Protein AF-R7Y0G8-F1 (afdb_monomer)

Sequence (88 aa):
MSERGGIEIDYCPECRGVWLDRGELDKIIERSVTQPAPAAPAAPAAPAPSSYEHERDQRRMQQDQRYAQASQQPYRKKKESWLSEIFD

Structure (mmCIF, N/CA/C/O backbone):
data_AF-R7Y0G8-F1
#
_entry.id   AF-R7Y0G8-F1
#
loop_
_atom_site.group_PDB
_atom_site.id
_atom_site.type_symbol
_atom_site.label_atom_id
_atom_site.label_alt_id
_atom_site.label_comp_id
_atom_site.label_asym_id
_atom_site.label_entity_id
_atom_site.label_seq_id
_atom_site.pdbx_PDB_ins_code
_atom_site.Cartn_x
_atom_site.Cartn_y
_atom_site.Cartn_z
_atom_site.occupancy
_atom_site.B_iso_or_equiv
_atom_site.auth_seq_id
_atom_site.auth_comp_id
_atom_site.auth_asym_id
_atom_site.auth_atom_id
_atom_site.pdbx_PDB_model_num
ATOM 1 N N . MET A 1 1 ? 20.575 -14.209 -15.353 1.00 63.94 1 MET A N 1
ATOM 2 C CA . MET A 1 1 ? 19.581 -13.334 -15.998 1.00 63.94 1 MET A CA 1
ATOM 3 C C . MET A 1 1 ? 18.249 -14.053 -16.041 1.00 63.94 1 MET A C 1
ATOM 5 O O . MET A 1 1 ? 18.217 -15.224 -16.405 1.00 63.94 1 MET A O 1
ATOM 9 N N . SER A 1 2 ? 17.182 -13.419 -15.556 1.00 73.94 2 SER A N 1
ATOM 10 C CA . SER A 1 2 ? 15.822 -13.971 -15.642 1.00 73.94 2 SER A CA 1
ATOM 11 C C . SER A 1 2 ? 15.015 -13.130 -16.617 1.00 73.94 2 SER A C 1
ATOM 13 O O . SER A 1 2 ? 14.889 -11.931 -16.399 1.00 73.94 2 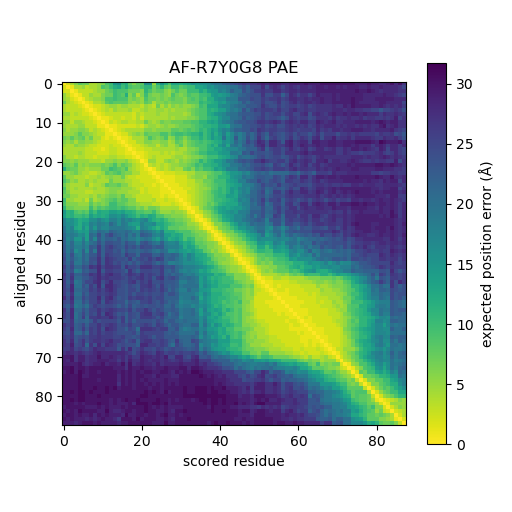SER A O 1
ATOM 15 N N . GLU A 1 3 ? 14.435 -13.744 -17.646 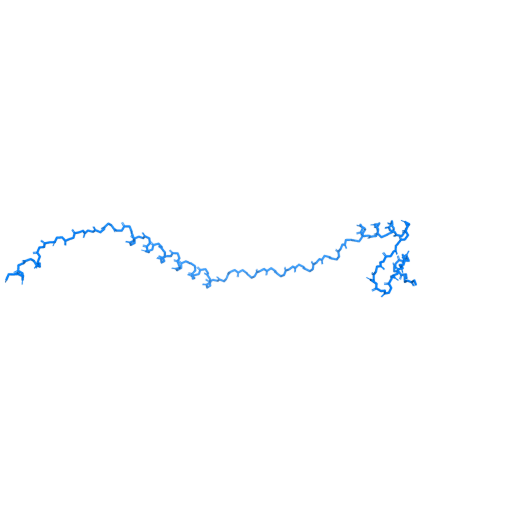1.00 77.50 3 GLU A N 1
ATOM 16 C CA . GLU A 1 3 ? 13.501 -13.049 -18.533 1.00 77.50 3 GLU A CA 1
ATOM 17 C C . GLU A 1 3 ? 12.065 -13.174 -18.009 1.00 77.50 3 GLU A C 1
ATOM 19 O O . GLU A 1 3 ? 11.610 -14.250 -17.608 1.00 77.50 3 GLU A O 1
ATOM 24 N N . ARG A 1 4 ? 11.326 -12.063 -17.982 1.00 75.44 4 ARG A N 1
ATOM 25 C CA . ARG A 1 4 ? 9.902 -12.058 -17.625 1.00 75.44 4 ARG A CA 1
ATOM 26 C C . ARG A 1 4 ? 9.128 -11.211 -18.619 1.00 75.44 4 ARG A C 1
ATOM 28 O O . ARG A 1 4 ? 9.152 -9.990 -18.561 1.00 75.44 4 ARG A O 1
ATOM 35 N N . GLY A 1 5 ? 8.418 -11.870 -19.533 1.00 72.62 5 GLY A N 1
ATOM 36 C CA . GLY A 1 5 ? 7.566 -11.181 -20.505 1.00 72.62 5 GLY A CA 1
ATOM 37 C C . GLY A 1 5 ? 8.330 -10.323 -21.523 1.00 72.62 5 GLY A C 1
ATOM 38 O O . GLY A 1 5 ? 7.795 -9.301 -21.942 1.00 72.62 5 GLY A O 1
ATOM 39 N N . GLY A 1 6 ? 9.547 -10.728 -21.914 1.00 80.19 6 GLY A N 1
ATOM 40 C CA . GLY A 1 6 ? 10.384 -10.010 -22.892 1.00 80.19 6 GLY A CA 1
ATOM 41 C C . GLY A 1 6 ? 11.227 -8.867 -22.309 1.00 80.19 6 GLY A C 1
ATOM 42 O O . GLY A 1 6 ? 11.667 -7.983 -23.053 1.00 80.19 6 GLY A O 1
ATOM 43 N N . ILE A 1 7 ? 11.401 -8.881 -20.985 1.00 82.69 7 ILE A N 1
ATOM 44 C CA . ILE A 1 7 ? 12.219 -7.959 -20.195 1.00 82.69 7 ILE A CA 1
ATOM 45 C C . ILE A 1 7 ? 13.293 -8.787 -19.486 1.00 82.69 7 ILE A C 1
ATOM 47 O O . ILE A 1 7 ? 12.948 -9.753 -18.793 1.00 82.69 7 ILE A O 1
ATOM 51 N N . GLU A 1 8 ? 14.559 -8.440 -19.685 1.00 84.81 8 GLU A N 1
ATOM 52 C CA . GLU A 1 8 ? 15.692 -8.986 -18.951 1.00 84.81 8 GLU A CA 1
ATOM 53 C C . GLU A 1 8 ? 15.739 -8.340 -17.565 1.00 8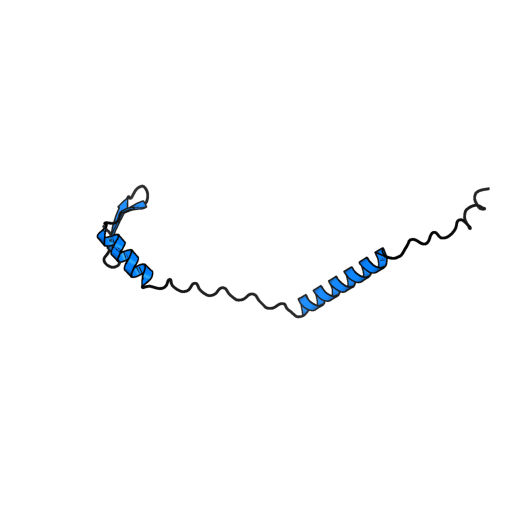4.81 8 GLU A C 1
ATOM 55 O O . GLU A 1 8 ? 15.395 -7.178 -17.365 1.00 84.81 8 GLU A O 1
ATOM 60 N N . ILE A 1 9 ? 16.042 -9.146 -16.554 1.00 84.88 9 ILE A N 1
ATOM 61 C CA . ILE A 1 9 ? 16.097 -8.680 -15.175 1.00 84.88 9 ILE A CA 1
ATOM 62 C C . ILE A 1 9 ? 17.355 -9.248 -14.538 1.00 84.88 9 ILE A C 1
ATOM 64 O O . ILE A 1 9 ? 17.498 -10.474 -14.391 1.00 84.88 9 ILE A O 1
ATOM 68 N N . ASP A 1 10 ? 18.220 -8.337 -14.096 1.00 88.38 10 ASP A N 1
ATOM 69 C CA . ASP A 1 10 ? 19.385 -8.643 -13.281 1.00 88.38 10 ASP A CA 1
ATOM 70 C C . ASP A 1 10 ? 19.112 -8.369 -11.808 1.00 88.38 10 ASP A C 1
ATOM 72 O O . ASP A 1 10 ? 18.531 -7.349 -11.430 1.00 88.38 10 ASP A O 1
ATOM 76 N N . TYR A 1 11 ? 19.524 -9.312 -10.959 1.00 89.69 11 TYR A N 1
ATOM 77 C CA . TYR A 1 11 ? 19.316 -9.247 -9.518 1.00 89.69 11 TYR A CA 1
ATOM 78 C C . TYR A 1 11 ? 20.629 -9.419 -8.757 1.00 89.69 11 TYR A C 1
ATOM 80 O 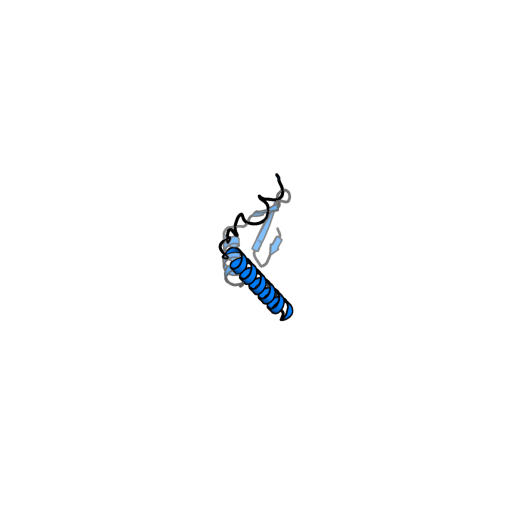O . TYR A 1 11 ? 21.454 -10.274 -9.078 1.00 89.69 11 TYR A O 1
ATOM 88 N N . CYS A 1 12 ? 20.795 -8.638 -7.693 1.00 90.88 12 CYS A N 1
ATOM 89 C CA . CYS A 1 12 ? 21.879 -8.818 -6.737 1.00 90.88 12 CYS A CA 1
ATOM 90 C C . CYS A 1 12 ? 21.489 -9.891 -5.700 1.00 90.88 12 CYS A C 1
ATOM 92 O O . CYS A 1 12 ? 20.466 -9.730 -5.024 1.00 90.88 12 CYS A O 1
ATOM 94 N N . PRO A 1 13 ? 22.272 -10.972 -5.521 1.00 85.19 1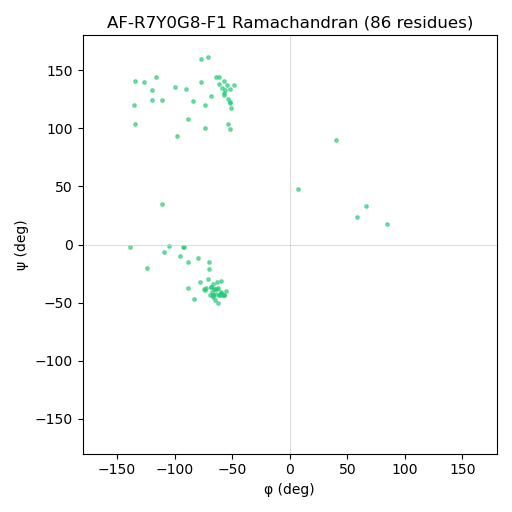3 PRO A N 1
ATOM 95 C CA . PRO A 1 13 ? 21.930 -12.050 -4.590 1.00 85.19 13 PRO A CA 1
ATOM 96 C C . PRO A 1 13 ? 22.030 -11.641 -3.112 1.00 85.19 13 PRO A C 1
ATOM 98 O O . PRO A 1 13 ? 21.393 -12.269 -2.271 1.00 85.19 13 PRO A O 1
ATOM 101 N N . GLU A 1 14 ? 22.788 -10.591 -2.786 1.00 89.25 14 GLU A N 1
ATOM 102 C CA . GLU A 1 14 ? 23.003 -10.147 -1.402 1.00 89.25 14 GLU A CA 1
ATOM 103 C C . GLU A 1 14 ? 21.875 -9.248 -0.886 1.00 89.25 14 GLU A C 1
ATOM 105 O O . GLU A 1 14 ? 21.364 -9.452 0.214 1.00 89.25 14 GLU A O 1
ATOM 110 N N . CYS A 1 15 ? 21.454 -8.257 -1.679 1.00 92.56 15 CYS A N 1
ATOM 111 C CA . CYS A 1 15 ? 20.461 -7.263 -1.258 1.00 92.56 15 CYS A CA 1
ATOM 112 C C . CYS A 1 15 ? 19.099 -7.410 -1.945 1.00 92.56 15 CYS A C 1
ATOM 114 O O . CYS A 1 15 ? 18.152 -6.717 -1.572 1.00 92.56 15 CYS A O 1
ATOM 116 N N . ARG A 1 16 ? 18.981 -8.307 -2.936 1.00 86.75 16 ARG A N 1
ATOM 117 C CA . ARG A 1 16 ? 17.808 -8.439 -3.821 1.00 86.75 16 ARG A CA 1
ATOM 118 C C . ARG A 1 16 ? 17.479 -7.157 -4.599 1.00 86.75 16 ARG A C 1
ATOM 120 O O . ARG A 1 16 ? 16.338 -6.964 -5.008 1.00 86.75 16 ARG A O 1
ATOM 127 N N . GLY A 1 17 ? 18.469 -6.285 -4.804 1.00 89.44 17 GLY A N 1
ATOM 128 C CA . GLY A 1 17 ? 18.356 -5.145 -5.712 1.00 89.44 17 GLY A CA 1
ATOM 129 C C . GLY A 1 17 ? 18.166 -5.621 -7.150 1.00 89.44 17 GLY A C 1
ATOM 130 O O . GLY A 1 17 ? 18.735 -6.643 -7.530 1.00 89.44 17 GLY A O 1
ATOM 131 N N . VAL A 1 18 ? 17.361 -4.893 -7.921 1.00 89.69 18 VAL A N 1
ATOM 132 C CA . VAL A 1 18 ? 17.045 -5.203 -9.320 1.00 89.69 18 VAL A CA 1
ATOM 133 C C . VAL A 1 18 ? 17.496 -4.045 -10.200 1.00 89.69 18 VAL A C 1
ATOM 135 O O . VAL A 1 18 ? 17.204 -2.892 -9.876 1.00 89.69 18 VAL A O 1
ATOM 138 N N . TRP A 1 19 ? 18.189 -4.348 -11.296 1.00 89.00 19 TRP A N 1
ATOM 139 C CA . TRP A 1 19 ? 18.611 -3.374 -12.304 1.00 89.00 19 TRP A CA 1
ATOM 140 C C . TRP A 1 19 ? 17.935 -3.672 -13.642 1.00 89.00 19 TRP A C 1
ATOM 142 O O . TRP A 1 19 ? 17.670 -4.828 -13.963 1.00 89.00 19 TRP A O 1
ATOM 152 N N . LEU A 1 20 ? 17.607 -2.603 -14.366 1.00 87.06 20 LEU A N 1
ATOM 153 C CA . LEU A 1 20 ? 16.890 -2.622 -15.640 1.00 87.06 20 LEU A CA 1
ATOM 154 C C . LEU A 1 20 ? 17.609 -1.684 -16.605 1.00 87.06 20 LEU A C 1
ATOM 156 O O . LEU A 1 20 ? 18.006 -0.583 -16.204 1.00 87.06 20 LEU A O 1
ATOM 160 N N . ASP A 1 21 ? 17.710 -2.075 -17.870 1.00 84.12 21 ASP A N 1
ATOM 161 C CA . ASP A 1 21 ? 18.230 -1.190 -18.906 1.00 84.12 21 ASP A CA 1
ATOM 162 C C . ASP A 1 21 ? 17.189 -0.151 -19.345 1.00 84.12 21 ASP A C 1
ATOM 164 O O . ASP A 1 21 ? 15.974 -0.305 -19.174 1.00 84.12 21 ASP A O 1
ATOM 168 N N . ARG A 1 22 ? 17.655 0.945 -19.959 1.00 80.88 22 ARG A N 1
ATOM 169 C CA . ARG A 1 22 ? 16.786 2.071 -20.345 1.00 80.88 22 ARG A CA 1
ATOM 170 C C . ARG A 1 22 ? 15.606 1.653 -21.235 1.00 80.88 22 ARG A C 1
ATOM 172 O O . ARG A 1 22 ? 14.504 2.136 -21.017 1.00 80.88 22 ARG A O 1
ATOM 179 N N . GLY A 1 23 ? 15.819 0.743 -22.187 1.00 84.00 23 GLY A N 1
ATOM 180 C CA . GLY A 1 23 ? 14.760 0.248 -23.081 1.00 84.00 23 GLY A CA 1
ATOM 181 C C . GLY A 1 23 ? 13.849 -0.820 -22.466 1.00 84.00 23 GLY A C 1
ATOM 182 O O . GLY A 1 23 ? 12.818 -1.162 -23.039 1.00 84.00 23 GLY A O 1
ATOM 183 N N . GLU A 1 24 ? 14.210 -1.367 -21.310 1.00 86.19 24 GLU A N 1
ATOM 184 C CA . GLU A 1 24 ? 13.419 -2.375 -20.601 1.00 86.19 24 GLU A CA 1
ATOM 185 C C . GLU A 1 24 ? 12.408 -1.742 -19.663 1.00 86.19 24 GLU A C 1
ATOM 187 O O . GLU A 1 24 ? 11.263 -2.190 -19.572 1.00 86.19 24 GLU A O 1
ATOM 192 N N . LEU A 1 25 ? 12.819 -0.643 -19.027 1.00 82.94 25 LEU A N 1
ATOM 193 C CA . LEU A 1 25 ? 11.933 0.202 -18.245 1.00 82.94 25 LEU A CA 1
ATOM 194 C C . LEU A 1 25 ? 10.756 0.704 -19.093 1.00 82.94 25 LEU A C 1
ATOM 196 O O . LEU A 1 25 ? 9.609 0.626 -18.651 1.00 82.94 25 LEU A O 1
ATOM 200 N N . ASP A 1 26 ? 11.024 1.140 -20.328 1.00 84.69 26 ASP A N 1
ATOM 201 C CA . ASP A 1 26 ? 9.993 1.625 -21.253 1.00 84.69 26 ASP A CA 1
ATOM 202 C C . ASP A 1 26 ? 8.934 0.543 -21.550 1.00 84.69 26 ASP A C 1
ATOM 204 O O . ASP A 1 26 ? 7.731 0.807 -21.473 1.00 84.69 26 ASP A O 1
ATOM 208 N N . LYS A 1 27 ? 9.362 -0.711 -21.774 1.00 83.69 27 LYS A N 1
ATOM 209 C CA . LYS A 1 27 ? 8.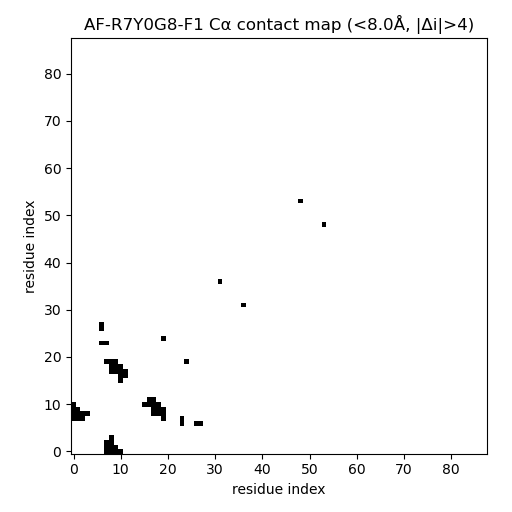456 -1.858 -21.989 1.00 83.69 27 LYS A CA 1
ATOM 210 C C . LYS A 1 27 ? 7.574 -2.147 -20.770 1.00 83.69 27 LYS A C 1
ATOM 212 O O . LYS A 1 27 ? 6.409 -2.524 -20.920 1.00 83.69 27 LYS A O 1
ATOM 217 N N . ILE A 1 28 ? 8.110 -1.987 -19.555 1.00 84.38 28 ILE A N 1
ATOM 218 C CA . ILE A 1 28 ? 7.341 -2.162 -18.312 1.00 84.38 28 ILE A CA 1
ATOM 219 C C . ILE A 1 28 ? 6.266 -1.077 -18.192 1.00 84.38 28 ILE A C 1
ATOM 221 O O . ILE A 1 28 ? 5.122 -1.387 -17.847 1.00 84.38 28 ILE A O 1
ATOM 225 N N . ILE A 1 29 ? 6.604 0.181 -18.489 1.00 83.25 29 ILE A N 1
ATOM 226 C CA . ILE A 1 29 ? 5.662 1.303 -18.397 1.00 83.25 29 ILE A CA 1
ATOM 227 C C . ILE A 1 29 ? 4.495 1.085 -19.364 1.00 83.25 29 ILE A C 1
ATOM 229 O O . ILE A 1 29 ? 3.341 1.097 -18.938 1.00 83.25 29 ILE A O 1
ATOM 233 N N . GLU A 1 30 ? 4.774 0.781 -20.630 1.00 83.75 30 GLU A N 1
ATOM 234 C CA . GLU A 1 30 ? 3.735 0.544 -21.641 1.00 83.75 30 GLU A CA 1
ATOM 235 C C . GLU A 1 30 ? 2.778 -0.592 -21.236 1.00 83.75 30 GLU A C 1
ATOM 237 O O . GLU A 1 30 ? 1.549 -0.467 -21.320 1.00 83.75 30 GLU A O 1
ATOM 242 N N . ARG A 1 31 ? 3.327 -1.693 -20.712 1.00 80.62 31 ARG A N 1
ATOM 243 C CA . ARG A 1 31 ? 2.534 -2.851 -20.287 1.00 80.62 31 ARG A CA 1
ATOM 244 C C . ARG A 1 31 ? 1.743 -2.608 -19.002 1.00 80.62 31 ARG A C 1
ATOM 246 O O . ARG A 1 31 ? 0.620 -3.096 -18.895 1.00 80.62 31 ARG A O 1
ATOM 253 N N . SER A 1 32 ? 2.303 -1.874 -18.042 1.00 78.44 32 SER A N 1
ATOM 254 C CA . SER A 1 32 ? 1.635 -1.549 -16.770 1.00 78.44 32 SER A CA 1
ATOM 255 C C . SER A 1 32 ? 0.488 -0.552 -16.935 1.00 78.44 32 SER A C 1
ATOM 257 O O . SER A 1 32 ? -0.486 -0.626 -16.194 1.00 78.44 32 SER A O 1
ATOM 259 N N . VAL A 1 33 ? 0.563 0.332 -17.933 1.00 78.06 33 VAL A N 1
ATOM 260 C CA . VAL A 1 33 ? -0.551 1.216 -18.306 1.00 78.06 33 VAL A CA 1
ATOM 261 C C . VAL A 1 33 ? -1.645 0.437 -19.043 1.00 78.06 33 VAL A C 1
ATOM 263 O O . VAL A 1 33 ? -2.831 0.675 -18.824 1.00 78.06 33 VAL A O 1
ATOM 266 N N . THR A 1 34 ? -1.256 -0.508 -19.903 1.00 73.56 34 THR A N 1
ATOM 267 C CA . THR A 1 34 ? -2.195 -1.264 -20.750 1.00 73.56 34 THR A CA 1
ATOM 268 C C . THR A 1 34 ? -2.927 -2.371 -19.993 1.00 73.56 34 THR A C 1
ATOM 270 O O . THR A 1 34 ? -4.078 -2.674 -20.308 1.00 73.56 34 THR A O 1
ATOM 273 N N . GLN A 1 35 ? -2.292 -2.995 -18.999 1.00 68.94 35 GLN A N 1
ATOM 274 C CA . GLN A 1 35 ? -2.967 -3.970 -18.150 1.00 68.94 35 GLN A CA 1
ATOM 275 C C . GLN A 1 35 ? -3.618 -3.262 -16.961 1.00 68.94 35 GLN A C 1
ATOM 277 O O . GLN A 1 35 ? -2.902 -2.858 -16.044 1.00 68.94 35 GLN A O 1
ATOM 282 N N . PRO A 1 36 ? -4.961 -3.142 -16.916 1.00 67.38 36 PRO A N 1
ATOM 283 C CA . PRO A 1 36 ? -5.613 -2.735 -15.685 1.00 67.38 36 PRO A CA 1
ATOM 284 C C . PRO A 1 36 ? -5.209 -3.728 -14.596 1.00 67.38 36 PRO A C 1
ATOM 286 O O . PRO A 1 36 ? -5.263 -4.945 -14.804 1.00 67.38 36 PRO A O 1
ATOM 289 N N . ALA A 1 37 ? -4.769 -3.201 -13.450 1.00 71.00 37 ALA A N 1
ATOM 290 C CA . ALA A 1 37 ? -4.501 -4.020 -12.277 1.00 71.00 37 ALA A CA 1
ATOM 291 C C . ALA A 1 37 ? -5.705 -4.950 -12.052 1.00 71.00 37 ALA A C 1
ATOM 293 O O . ALA A 1 37 ? -6.844 -4.492 -12.212 1.00 71.00 37 ALA A O 1
ATOM 294 N N . PRO A 1 38 ? -5.488 -6.240 -11.725 1.00 72.50 38 PRO A N 1
ATOM 295 C CA . PRO A 1 38 ? -6.596 -7.138 -11.448 1.00 72.50 38 PRO A CA 1
ATOM 296 C C . PRO A 1 38 ? -7.472 -6.464 -10.400 1.00 72.50 38 PRO A C 1
ATOM 298 O O . PRO A 1 38 ? -6.969 -6.066 -9.346 1.00 72.50 38 PRO A O 1
ATOM 301 N N . ALA A 1 39 ? -8.748 -6.253 -10.739 1.00 73.00 39 ALA A N 1
ATOM 302 C CA . ALA A 1 39 ? -9.689 -5.600 -9.846 1.00 73.00 39 ALA A CA 1
ATOM 303 C C . ALA A 1 39 ? -9.599 -6.316 -8.499 1.00 73.00 39 ALA A C 1
ATOM 305 O O . ALA A 1 39 ? -9.825 -7.529 -8.428 1.00 73.00 39 ALA A O 1
ATOM 306 N N . ALA A 1 40 ? -9.185 -5.584 -7.460 1.00 75.94 40 ALA A N 1
ATOM 307 C CA . ALA A 1 40 ? -9.153 -6.134 -6.118 1.00 75.94 40 ALA A CA 1
ATOM 308 C C . ALA A 1 40 ? -10.539 -6.737 -5.848 1.00 75.94 40 ALA A C 1
ATOM 310 O O . ALA A 1 40 ? -11.540 -6.097 -6.198 1.00 75.94 40 ALA A O 1
ATOM 311 N N . PRO A 1 41 ? -10.624 -7.962 -5.300 1.00 75.88 41 PRO A N 1
ATOM 312 C CA . PRO A 1 41 ? -11.916 -8.557 -5.009 1.00 75.88 41 PRO A CA 1
ATOM 313 C C . PRO A 1 41 ? -12.694 -7.564 -4.151 1.00 75.88 41 PRO A C 1
ATOM 315 O O . PRO A 1 41 ? -12.173 -7.071 -3.148 1.00 75.88 41 PRO A O 1
ATOM 318 N N . ALA A 1 42 ? -13.901 -7.212 -4.602 1.00 75.31 42 ALA A N 1
ATOM 319 C CA . ALA A 1 42 ? -14.751 -6.277 -3.888 1.00 75.31 42 ALA A CA 1
ATOM 320 C C . ALA A 1 42 ? -14.865 -6.756 -2.439 1.00 75.31 42 ALA A C 1
ATOM 322 O O . ALA A 1 42 ? -15.235 -7.908 -2.192 1.00 75.31 42 ALA A O 1
ATOM 323 N N . ALA A 1 43 ? -14.484 -5.895 -1.492 1.00 78.56 43 ALA A N 1
ATOM 324 C CA . ALA A 1 43 ? -14.622 -6.209 -0.082 1.00 78.56 43 ALA A CA 1
ATOM 325 C C . ALA A 1 43 ? -16.088 -6.597 0.185 1.00 78.56 43 ALA A C 1
ATOM 327 O O . ALA A 1 43 ? -16.988 -5.946 -0.362 1.00 78.56 43 ALA A O 1
ATOM 328 N N . PRO A 1 44 ? -16.351 -7.654 0.974 1.00 77.19 44 PRO A N 1
ATOM 329 C CA . PRO A 1 44 ? -17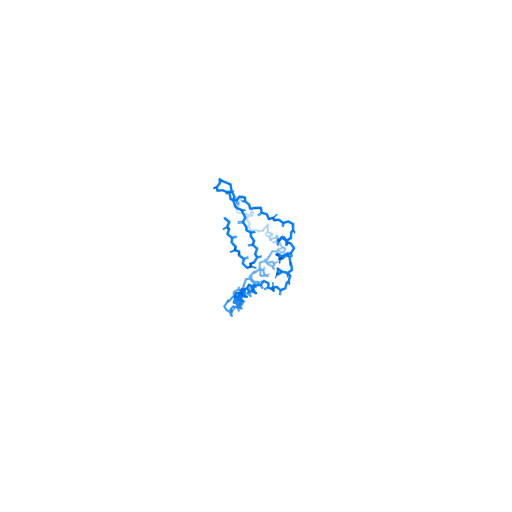.717 -8.042 1.279 1.00 77.19 44 PRO A CA 1
ATOM 330 C C . PRO A 1 44 ? -18.440 -6.851 1.911 1.00 77.19 44 PRO A C 1
ATOM 332 O O . PRO A 1 44 ? -17.928 -6.224 2.840 1.00 77.19 44 PRO A O 1
ATOM 335 N N . ALA A 1 45 ? -19.614 -6.520 1.370 1.00 76.19 45 ALA A N 1
ATOM 336 C CA . ALA A 1 45 ? -20.454 -5.465 1.916 1.00 76.19 45 ALA A CA 1
ATOM 337 C C . ALA A 1 45 ? -20.758 -5.776 3.388 1.00 76.19 45 ALA A C 1
ATOM 339 O O . ALA A 1 45 ? -21.097 -6.913 3.729 1.00 76.19 45 ALA A O 1
ATOM 340 N N . ALA A 1 46 ? -20.614 -4.774 4.258 1.00 78.75 46 ALA A N 1
ATOM 341 C CA . ALA A 1 46 ? -20.956 -4.927 5.664 1.00 78.75 46 ALA A CA 1
ATOM 342 C C . ALA A 1 46 ? -22.431 -5.359 5.799 1.00 78.75 46 ALA A C 1
ATOM 344 O O . ALA A 1 46 ? -23.278 -4.872 5.040 1.00 78.75 46 ALA A O 1
ATOM 345 N N . PRO A 1 47 ? -22.755 -6.270 6.734 1.00 74.31 47 PRO A N 1
ATOM 346 C CA . PRO A 1 47 ? -24.131 -6.693 6.949 1.00 74.31 47 PRO A CA 1
ATOM 347 C C . PRO A 1 47 ? -24.989 -5.500 7.383 1.00 74.31 47 PRO A C 1
ATOM 349 O O . PRO A 1 47 ? -24.562 -4.670 8.188 1.00 74.31 47 PRO A O 1
ATOM 352 N N . ALA A 1 48 ? -26.203 -5.415 6.837 1.00 77.50 48 ALA A N 1
ATOM 353 C CA . ALA A 1 48 ? -27.175 -4.413 7.254 1.00 77.50 48 ALA A CA 1
ATOM 354 C C . ALA A 1 48 ? -27.523 -4.600 8.744 1.00 77.50 48 ALA A C 1
ATOM 356 O O . ALA A 1 48 ? -27.601 -5.747 9.202 1.00 77.50 48 ALA A O 1
ATOM 357 N N . PRO A 1 49 ? -27.747 -3.506 9.498 1.00 75.75 49 PRO A N 1
ATOM 358 C CA . PRO A 1 49 ? -28.130 -3.602 10.896 1.00 75.75 49 PRO A CA 1
ATOM 359 C C . PRO A 1 49 ? -29.430 -4.391 11.022 1.00 75.75 49 PRO A C 1
ATOM 361 O O . PRO A 1 49 ? -30.396 -4.197 10.280 1.00 75.75 49 PRO A O 1
ATOM 364 N N . SER A 1 50 ? -29.428 -5.307 11.974 1.00 82.62 50 SER A N 1
ATOM 365 C CA . SER A 1 50 ? -30.565 -6.154 12.290 1.00 82.62 50 SER A CA 1
ATOM 366 C C . SER A 1 50 ? -31.699 -5.374 12.971 1.00 82.62 50 SER A C 1
ATOM 368 O O . SER A 1 50 ? -31.494 -4.319 13.580 1.00 82.62 50 SER A O 1
ATOM 370 N N . SER A 1 51 ? -32.906 -5.942 12.958 1.00 78.81 51 SER A N 1
ATOM 371 C CA . SER A 1 51 ? -34.042 -5.408 13.719 1.00 78.81 51 SER A CA 1
ATOM 372 C C . SER A 1 51 ? -33.774 -5.350 15.231 1.00 78.81 51 SER A C 1
ATOM 374 O O . SER A 1 51 ? -34.245 -4.427 15.893 1.00 78.81 51 SER A O 1
ATOM 376 N N . TYR A 1 52 ? -32.973 -6.276 15.776 1.00 77.56 52 TYR A N 1
ATOM 377 C CA . TYR A 1 52 ? -32.637 -6.297 17.204 1.00 77.56 52 TYR A CA 1
ATOM 378 C C . TYR A 1 52 ? -31.745 -5.115 17.616 1.00 77.56 52 TYR A C 1
ATOM 380 O O . TYR A 1 52 ? -31.901 -4.570 18.709 1.00 77.56 52 TYR A O 1
ATOM 388 N N . GLU A 1 53 ? -30.815 -4.693 16.754 1.00 76.38 53 GLU A N 1
ATOM 389 C CA . GLU A 1 53 ? -29.961 -3.529 17.013 1.00 76.38 53 GLU A CA 1
ATOM 390 C C . GLU A 1 53 ? -30.769 -2.239 17.004 1.00 76.38 53 GLU A C 1
ATOM 392 O O . GLU A 1 53 ? -30.586 -1.394 17.881 1.00 76.38 53 GLU A O 1
ATOM 397 N N . HIS A 1 54 ? -31.710 -2.128 16.066 1.00 82.62 54 HIS A N 1
ATOM 398 C CA . HIS A 1 54 ? -32.587 -0.970 15.970 1.00 82.62 54 HIS A CA 1
ATOM 399 C C . HIS A 1 54 ? -33.447 -0.806 17.233 1.00 82.62 54 HIS A C 1
ATOM 401 O O . HIS A 1 54 ? -33.557 0.289 17.784 1.00 82.62 54 HIS A O 1
ATOM 407 N N . GLU A 1 55 ? -34.005 -1.903 17.746 1.00 81.75 55 GLU A N 1
ATOM 408 C CA . GLU A 1 55 ? -34.834 -1.874 18.952 1.00 81.75 55 GLU A CA 1
ATOM 409 C C . GLU A 1 55 ? -34.019 -1.534 20.212 1.00 81.75 55 GLU A C 1
ATOM 411 O O . GLU A 1 55 ? -34.468 -0.774 21.077 1.00 81.75 55 GLU A O 1
ATOM 416 N N . ARG A 1 56 ? -32.773 -2.021 20.300 1.00 84.88 56 ARG A N 1
ATOM 417 C CA . ARG A 1 56 ? -31.849 -1.681 21.391 1.00 84.88 56 ARG A CA 1
ATOM 418 C C . ARG A 1 56 ? -31.480 -0.196 21.394 1.00 84.88 56 ARG A C 1
ATOM 420 O O . ARG A 1 56 ? -31.434 0.409 22.469 1.00 84.88 56 ARG A O 1
ATOM 427 N N . ASP A 1 57 ? -31.216 0.378 20.225 1.00 86.94 57 ASP A N 1
ATOM 428 C CA . ASP A 1 57 ? -30.829 1.782 20.088 1.00 86.94 57 ASP A CA 1
ATOM 429 C C . ASP A 1 57 ? -31.978 2.726 20.479 1.00 86.94 57 ASP A C 1
ATOM 431 O O . ASP A 1 57 ? -31.799 3.623 21.309 1.00 86.94 57 ASP A O 1
ATOM 435 N N . GLN A 1 58 ? -33.203 2.422 20.030 1.00 87.06 58 GLN A N 1
ATOM 436 C CA . GLN A 1 58 ? -34.405 3.148 20.453 1.00 87.06 58 GLN A CA 1
ATOM 437 C C . GLN A 1 58 ? -34.587 3.129 21.976 1.00 87.06 58 GLN A C 1
ATOM 439 O O . GLN A 1 58 ? -34.876 4.158 22.597 1.00 87.06 58 GLN A O 1
ATOM 444 N N . ARG A 1 59 ? -34.376 1.968 22.608 1.00 88.56 59 ARG A N 1
ATOM 445 C CA . ARG A 1 59 ? -34.493 1.825 24.065 1.00 88.56 59 ARG A CA 1
ATOM 446 C C . ARG A 1 59 ? -33.465 2.676 24.811 1.00 88.56 59 ARG A C 1
ATOM 448 O O . ARG A 1 59 ? -33.791 3.260 25.845 1.00 88.56 59 ARG A O 1
ATOM 455 N N . ARG A 1 60 ? -32.242 2.770 24.278 1.00 90.56 60 ARG A N 1
ATOM 456 C CA . ARG A 1 60 ? -31.168 3.609 24.827 1.00 90.56 60 ARG A CA 1
ATOM 457 C C . ARG A 1 60 ? -31.532 5.090 24.744 1.00 90.56 60 ARG A C 1
ATOM 459 O O . ARG A 1 60 ? -31.463 5.781 25.757 1.00 90.56 60 ARG A O 1
ATOM 466 N N . MET A 1 61 ? -32.003 5.554 23.585 1.00 87.00 61 MET A N 1
ATOM 467 C CA . MET A 1 61 ? -32.431 6.947 23.411 1.00 87.00 61 MET A CA 1
ATOM 468 C C . MET A 1 61 ? -33.567 7.332 24.364 1.00 87.00 61 MET A C 1
ATOM 470 O O . MET A 1 61 ? -33.557 8.415 24.948 1.00 87.00 61 MET A O 1
ATOM 474 N N . GLN A 1 62 ? -34.535 6.437 24.568 1.00 89.06 62 GLN A N 1
ATOM 475 C CA . GLN A 1 62 ? -35.654 6.693 25.473 1.00 89.06 62 GLN A CA 1
ATOM 476 C C . GLN A 1 62 ? -35.207 6.801 26.941 1.00 89.06 62 GLN A C 1
ATOM 478 O O . GLN A 1 62 ? -35.752 7.604 27.704 1.00 89.06 62 GLN A O 1
ATOM 483 N N . GLN A 1 63 ? -34.190 6.034 27.343 1.00 88.06 63 GLN A N 1
ATOM 484 C CA . GLN A 1 63 ? -33.606 6.129 28.679 1.00 88.06 63 GLN A CA 1
ATOM 485 C C . GLN A 1 63 ? -32.845 7.446 28.886 1.00 88.06 63 GLN A C 1
ATOM 487 O O . GLN A 1 63 ? -33.039 8.093 29.918 1.00 88.06 63 GLN A O 1
ATOM 492 N N . ASP A 1 64 ? -32.045 7.871 27.904 1.00 87.12 64 ASP A N 1
ATOM 493 C CA . ASP A 1 64 ? -31.317 9.147 27.946 1.00 87.12 64 ASP A CA 1
ATOM 494 C C . ASP A 1 64 ? -32.276 10.342 28.052 1.00 87.12 64 ASP A C 1
ATOM 496 O O . ASP A 1 64 ? -32.089 11.225 28.892 1.00 87.12 64 ASP A O 1
ATOM 500 N N . GLN A 1 65 ? -33.368 10.340 27.279 1.00 85.38 65 GLN A N 1
ATOM 501 C CA . GLN A 1 65 ? -34.396 11.385 27.364 1.00 85.38 65 GLN A CA 1
ATOM 502 C C . GLN A 1 65 ? -35.028 11.461 28.758 1.00 85.38 65 GLN A C 1
ATOM 504 O O . GLN A 1 65 ? -35.230 12.549 29.301 1.00 85.38 65 GLN A O 1
ATOM 509 N N . ARG A 1 66 ? -35.302 10.307 29.373 1.00 83.44 66 ARG A N 1
ATOM 510 C CA . ARG A 1 66 ? -35.869 10.245 30.723 1.00 83.44 66 ARG A CA 1
ATOM 511 C C . ARG A 1 66 ? -34.897 10.783 31.774 1.00 83.44 66 ARG A C 1
ATOM 513 O O . ARG A 1 66 ? -35.328 11.467 32.702 1.00 83.44 66 ARG A O 1
ATOM 520 N N . TYR A 1 67 ? -33.602 10.509 31.623 1.00 82.31 67 TYR A N 1
ATOM 521 C CA . TYR A 1 67 ? -32.569 11.037 32.513 1.00 82.31 67 TYR A CA 1
ATOM 522 C C . TYR A 1 67 ? -32.432 12.560 32.376 1.00 82.31 67 TYR A C 1
ATOM 524 O O . TYR A 1 67 ? -32.454 13.275 33.378 1.00 82.31 67 TYR A O 1
ATOM 532 N N . ALA A 1 68 ? -32.406 13.065 31.140 1.00 81.25 68 ALA A N 1
ATOM 533 C CA . ALA A 1 68 ? -32.352 14.497 30.846 1.00 81.25 68 ALA A CA 1
ATOM 534 C C . ALA A 1 68 ? -33.590 15.263 31.350 1.00 81.25 68 ALA A C 1
ATOM 536 O O . ALA A 1 68 ? -33.503 16.432 31.729 1.00 81.25 68 ALA A O 1
ATOM 537 N N . GLN A 1 69 ? -34.763 14.626 31.370 1.00 80.56 69 GLN A N 1
ATOM 538 C CA . GLN A 1 69 ? -35.971 15.223 31.937 1.00 80.56 69 GLN A CA 1
ATOM 539 C C . GLN A 1 69 ? -35.930 15.254 33.472 1.00 80.56 69 GLN A C 1
ATOM 541 O O . GLN A 1 69 ? -36.341 16.243 34.080 1.00 80.56 69 GLN A O 1
ATOM 546 N N . ALA A 1 70 ? -35.405 14.203 34.108 1.00 74.19 70 ALA A N 1
ATOM 547 C CA . ALA A 1 70 ? -35.245 14.150 35.560 1.00 74.19 70 ALA A CA 1
ATOM 548 C C . ALA A 1 70 ? -34.241 15.198 36.071 1.00 74.19 70 ALA A C 1
ATOM 550 O O . ALA A 1 70 ? -34.491 15.833 37.094 1.00 74.19 70 ALA A O 1
ATOM 551 N N . SER A 1 71 ? -33.149 15.439 35.337 1.00 70.62 71 SER A N 1
ATOM 552 C CA . SER A 1 71 ? -32.143 16.447 35.699 1.00 70.62 71 SER A CA 1
ATOM 553 C C . SER A 1 71 ? -32.625 17.895 35.554 1.00 70.62 71 SER A C 1
ATOM 555 O O . SER A 1 71 ? -31.982 18.802 36.071 1.00 70.62 71 SER A O 1
ATOM 557 N N . GLN A 1 72 ? -33.740 18.129 34.858 1.00 67.81 72 GLN A N 1
ATOM 558 C CA . GLN A 1 72 ? -34.325 19.461 34.675 1.00 67.81 72 GLN A CA 1
ATOM 559 C C . GLN A 1 72 ? -35.371 19.824 35.741 1.00 67.81 72 GLN A C 1
ATOM 561 O O . GLN A 1 72 ? -35.888 20.942 35.716 1.00 67.81 72 GLN A O 1
ATOM 566 N N . GLN A 1 73 ? -35.695 18.938 36.694 1.00 62.53 73 GLN A N 1
ATOM 567 C CA . GLN A 1 73 ? -36.577 19.323 37.798 1.00 62.53 73 GLN A CA 1
ATOM 568 C C . GLN A 1 73 ? -35.841 20.230 38.800 1.00 62.53 73 GLN A C 1
ATOM 570 O O . GLN A 1 73 ? -34.858 19.800 39.407 1.00 62.53 73 GLN A O 1
ATOM 575 N N . PRO A 1 74 ? -36.313 21.468 39.041 1.00 59.06 74 PRO A N 1
ATOM 576 C CA . PRO A 1 74 ? -35.714 22.331 40.046 1.00 59.06 74 PRO A CA 1
ATOM 577 C C . PRO A 1 74 ? -35.980 21.762 41.444 1.00 59.06 74 PRO A C 1
ATOM 579 O O . PRO A 1 74 ? -37.127 21.494 41.813 1.00 59.06 74 PRO A O 1
ATOM 582 N N . TYR A 1 75 ? -34.911 21.603 42.229 1.00 58.81 75 TYR A N 1
ATOM 583 C CA . TYR A 1 75 ? -34.939 21.185 43.631 1.00 58.81 75 TYR A CA 1
ATOM 584 C C . TYR A 1 75 ? -35.905 22.072 44.430 1.00 58.81 75 TYR A C 1
ATOM 586 O O . TYR A 1 75 ? -35.578 23.194 44.826 1.00 58.81 75 TYR A O 1
ATOM 594 N N . ARG A 1 76 ? -37.131 21.592 44.669 1.00 57.53 76 ARG A N 1
ATOM 595 C CA . ARG A 1 76 ? -38.060 22.272 45.571 1.00 57.53 76 ARG A CA 1
ATOM 596 C C . ARG A 1 76 ? -37.596 22.041 47.002 1.00 57.53 76 ARG A C 1
ATOM 598 O O . ARG A 1 76 ? -37.893 21.005 47.589 1.00 57.53 76 ARG A O 1
ATOM 605 N N . LYS A 1 77 ? -36.917 23.039 47.579 1.00 59.53 77 LYS A N 1
ATOM 606 C CA . LYS A 1 77 ? -36.722 23.157 49.031 1.00 59.53 77 LYS A CA 1
ATOM 607 C C . LYS A 1 77 ? -38.090 23.095 49.722 1.00 59.53 77 LYS A C 1
ATOM 609 O O . LYS A 1 77 ? -38.852 24.061 49.701 1.00 59.53 77 LYS A O 1
ATOM 614 N N . LYS A 1 78 ? -38.411 21.953 50.331 1.00 53.31 78 LYS A N 1
ATOM 615 C CA . LYS A 1 78 ? -39.559 21.797 51.229 1.00 53.31 78 LYS A CA 1
ATOM 616 C C . LYS A 1 78 ? -39.081 21.905 52.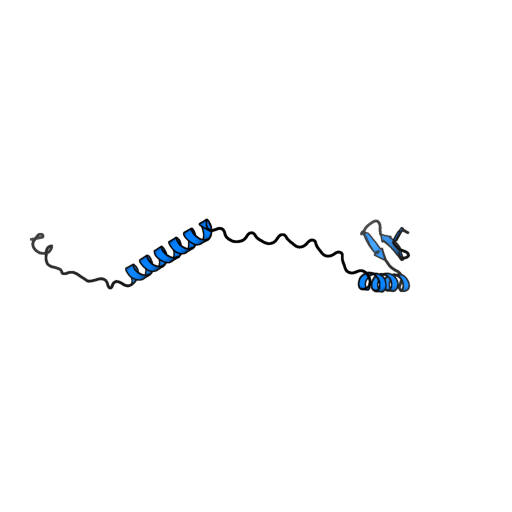682 1.00 53.31 78 LYS A C 1
ATOM 618 O O . LYS A 1 78 ? -38.633 20.935 53.270 1.00 53.31 78 LYS A O 1
ATOM 623 N N . LYS A 1 79 ? -39.175 23.138 53.187 1.00 54.12 79 LYS A N 1
ATOM 624 C CA . LYS A 1 79 ? -39.706 23.555 54.499 1.00 54.12 79 LYS A CA 1
ATOM 625 C C . LYS A 1 79 ? -39.366 22.693 55.728 1.00 54.12 79 LYS A C 1
ATOM 627 O O . LYS A 1 79 ? -40.134 21.820 56.122 1.00 54.12 79 LYS A O 1
ATOM 632 N N . GLU A 1 80 ? -38.254 23.042 56.362 1.00 59.47 80 GLU A N 1
ATOM 633 C CA . GLU A 1 80 ? -38.105 23.539 57.752 1.00 59.47 80 GLU A CA 1
ATOM 634 C C . GLU A 1 80 ? -39.332 23.543 58.704 1.00 59.47 80 GLU A C 1
ATOM 636 O O . GLU A 1 80 ? -39.596 24.559 59.330 1.00 59.47 80 GLU A O 1
ATOM 641 N N . SER A 1 81 ? -40.126 22.476 58.842 1.00 60.06 81 SER A N 1
ATOM 642 C CA . SER A 1 81 ? -41.350 22.577 59.678 1.00 60.06 81 SER A CA 1
ATOM 643 C C . SER A 1 81 ? -41.687 21.404 60.589 1.00 60.06 81 SER A C 1
ATOM 645 O O . SER A 1 81 ? -42.653 21.508 61.329 1.00 60.06 81 SER A O 1
ATOM 647 N N . TRP A 1 82 ? -40.919 20.312 60.587 1.00 63.50 82 TRP A N 1
ATOM 648 C CA . TRP A 1 82 ? -41.272 19.143 61.410 1.00 63.50 82 TRP A CA 1
ATOM 649 C C . TRP A 1 82 ? -40.188 18.677 62.390 1.00 63.50 82 TRP A C 1
ATOM 651 O O . TRP A 1 82 ? -40.500 18.006 63.363 1.00 63.50 82 TRP A O 1
ATOM 661 N N . LEU A 1 83 ? -38.918 19.032 62.176 1.00 60.22 83 LEU A N 1
ATOM 662 C CA . LEU A 1 83 ? -37.806 18.465 62.955 1.00 60.22 83 LEU A CA 1
ATOM 663 C C . LEU A 1 83 ? -37.208 19.406 64.011 1.00 60.22 83 LEU A C 1
ATOM 665 O O . LEU A 1 83 ? -36.306 18.989 64.728 1.00 60.22 83 LEU A O 1
ATOM 669 N N . SER A 1 84 ? -37.688 20.646 64.134 1.00 59.53 84 SER A N 1
ATOM 670 C CA . SER A 1 84 ? -37.131 21.604 65.104 1.00 59.53 84 SER A CA 1
ATOM 671 C C . SER A 1 84 ? -37.771 21.551 66.497 1.00 59.53 84 SER A C 1
ATOM 673 O O . SER A 1 84 ? -37.168 22.070 67.423 1.00 59.53 84 SER A O 1
ATOM 675 N N . GLU A 1 85 ? -38.930 20.906 66.678 1.00 59.50 85 GLU A N 1
ATOM 676 C CA . GLU A 1 85 ? -39.596 20.770 67.995 1.00 59.50 85 GLU A CA 1
ATOM 677 C C . GLU A 1 85 ? -39.231 19.474 68.748 1.00 59.50 85 GLU A C 1
ATOM 679 O O . GLU A 1 85 ? -39.694 19.259 69.858 1.00 59.50 85 GLU A O 1
ATOM 684 N N . ILE A 1 86 ? -38.414 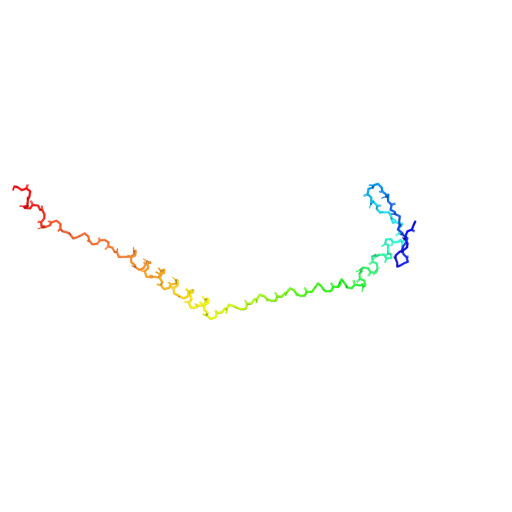18.594 68.156 1.00 65.81 86 ILE A N 1
ATOM 685 C CA . ILE A 1 86 ? -38.006 17.308 68.761 1.00 65.81 86 ILE A CA 1
ATOM 686 C C . ILE A 1 86 ? -36.650 17.382 69.489 1.00 65.81 86 ILE A C 1
ATOM 688 O O . ILE A 1 86 ? -36.272 16.438 70.175 1.00 65.81 86 ILE A O 1
ATOM 692 N N . PHE A 1 87 ? -35.919 18.490 69.334 1.00 55.28 87 PHE A N 1
ATOM 693 C CA . PHE A 1 87 ? -34.611 18.736 69.955 1.00 55.28 87 PHE A CA 1
ATOM 694 C C . PHE A 1 87 ? -34.666 19.844 71.035 1.00 55.28 87 PHE A C 1
ATOM 696 O O . PHE A 1 87 ? -33.698 20.592 71.170 1.00 55.28 87 PHE A O 1
ATOM 703 N N . ASP A 1 88 ? -35.774 19.946 71.783 1.00 52.09 88 ASP A N 1
ATOM 704 C CA . ASP A 1 88 ? -35.793 20.537 73.139 1.00 52.09 88 ASP A CA 1
ATOM 705 C C . ASP A 1 88 ? -35.968 19.418 74.179 1.00 52.09 88 ASP A C 1
ATOM 707 O O . ASP A 1 88 ? -37.001 18.710 74.113 1.00 52.09 88 ASP A O 1
#

Mean predicted aligned error: 17.66 Å

Radius of gyration: 37.92 Å; Cα contacts (8 Å, |Δi|>4): 30; chains: 1; bounding box: 64×38×96 Å

pLDDT: mean 76.99, std 10.49, range [52.09, 92.56]

Foldseek 3Di:
DDDDPNFDWDADPPPRDIDGDPVRVVVVVVVPVVDDDDPDPPDPDDDDDDPVVVVVVVVVVVVVVVVVVVVPDPPPPDDDDDPPVVPD

Solvent-accessible surface area (backbone atoms only — not comparable to full-atom values): 5887 Å² total; per-residue (Å²): 126,50,76,61,95,93,30,74,38,45,69,41,91,88,80,67,47,74,52,70,55,82,77,42,52,52,55,50,52,58,48,59,71,69,46,74,72,78,77,71,78,77,74,82,77,78,80,75,86,50,75,68,57,55,54,51,50,53,53,51,53,54,50,53,52,52,52,59,53,60,73,64,59,76,84,76,85,79,74,97,77,77,72,77,79,76,79,117

Nearest PDB structures (foldseek):
  7eyi-assembly1_G  TM=2.566E-01  e=2.685E+00  Homo sapiens
  2rsj-assembly1_A  TM=2.578E-01  e=2.876E+00  Homo sapiens
  8ssu-assembly1_A  TM=2.212E-01  e=4.644E+00  Homo sapiens

Secondary structure (DSSP, 8-state):
-EESSS-EEEE-TTT--EE--HHHHHHHHHHHHHSPPPPPPPPPPPPPPPHHHHHHHHHHHHHHHHHHHHTTS------S-SSSSS--